Protein AF-A0A8K0IMP9-F1 (afdb_monomer_lite)

Sequence (56 aa):
MASNPTVYFDITIGGAPAGRIVMVLFADVTPKTAENFRAPCTGEKGFGRSGKPLHY

Organism: Cocos nucifera (NCBI:txid13894)

InterPro domains:
  IPR002130 Cyclophilin-type peptidyl-prolyl cis-trans isomerase domain [PF00160] (8-42)
  IPR002130 Cyclophilin-type peptidyl-prolyl cis-trans isomerase domain [PS50072] (8-56)
  IPR029000 Cyclophilin-like domain superfamily [G3DSA:2.40.100.10] (1-56)
  IPR029000 Cyclophilin-like domain superfamily [SSF50891] (3-56)

Foldseek 3Di:
DDAFDKAKDFDDDPNHTPGMDIDTHPCVVVVVVSCLVVCQRVQPVAADPVRHRSHD

Radius of gyration: 13.39 Å; chains: 1; bounding box: 35×18×32 Å

Structure (mmCIF, N/CA/C/O backbone):
data_AF-A0A8K0IMP9-F1
#
_entry.id   AF-A0A8K0IMP9-F1
#
loop_
_atom_site.group_PDB
_atom_site.id
_atom_site.type_symbol
_atom_site.label_atom_id
_atom_site.label_alt_id
_atom_site.label_comp_id
_atom_site.label_asym_id
_atom_site.label_entity_id
_atom_site.label_seq_id
_atom_site.pdbx_PDB_ins_code
_atom_site.Cartn_x
_atom_site.Cartn_y
_atom_site.Cartn_z
_atom_site.occupancy
_atom_site.B_iso_or_equiv
_atom_site.auth_seq_id
_atom_site.auth_comp_id
_atom_site.auth_asym_id
_atom_site.auth_atom_id
_atom_site.pdbx_PDB_model_num
ATOM 1 N N . MET A 1 1 ? -22.884 3.029 6.633 1.00 50.81 1 MET A N 1
ATOM 2 C CA . MET A 1 1 ? -21.601 2.303 6.751 1.00 50.81 1 MET A CA 1
ATOM 3 C C . MET A 1 1 ? -20.651 2.935 5.754 1.00 50.81 1 MET A C 1
ATOM 5 O O . MET A 1 1 ? -21.074 3.153 4.627 1.00 50.81 1 MET A O 1
ATOM 9 N N . ALA A 1 2 ? -19.453 3.341 6.174 1.00 62.81 2 ALA A N 1
ATOM 10 C CA . ALA A 1 2 ? -18.468 3.879 5.235 1.00 62.81 2 ALA A CA 1
ATOM 11 C C . ALA A 1 2 ? -18.137 2.804 4.186 1.00 62.81 2 ALA A C 1
ATOM 13 O O . ALA A 1 2 ? -18.030 1.630 4.537 1.00 62.81 2 ALA A O 1
ATOM 14 N N . SER A 1 3 ? -18.043 3.185 2.913 1.00 86.88 3 SER A N 1
ATOM 15 C CA . SER A 1 3 ? -17.656 2.266 1.844 1.00 86.88 3 SER A CA 1
ATOM 16 C C . SER A 1 3 ? -16.194 1.841 2.003 1.00 86.88 3 SER A C 1
ATOM 18 O O . SER A 1 3 ? -15.353 2.616 2.461 1.00 86.88 3 SER A O 1
ATOM 20 N N . ASN A 1 4 ? -15.893 0.600 1.620 1.00 96.00 4 ASN A N 1
ATOM 21 C CA . ASN A 1 4 ? -14.540 0.059 1.678 1.00 96.00 4 ASN A CA 1
ATOM 22 C C . ASN A 1 4 ? -13.596 0.830 0.729 1.00 96.00 4 ASN A C 1
ATOM 24 O O . ASN A 1 4 ? -13.917 0.963 -0.457 1.00 96.00 4 ASN A O 1
ATOM 28 N N . PRO A 1 5 ? -12.450 1.355 1.214 1.00 96.06 5 PRO A N 1
ATOM 29 C CA . PRO A 1 5 ? -11.517 2.114 0.386 1.00 96.06 5 PRO A CA 1
ATOM 30 C C . PRO A 1 5 ? -10.932 1.267 -0.743 1.00 96.06 5 PRO A C 1
ATOM 32 O O . PRO A 1 5 ? -10.655 0.085 -0.557 1.00 96.06 5 PRO A O 1
ATOM 35 N N . THR A 1 6 ? -10.674 1.891 -1.891 1.00 96.94 6 THR A N 1
ATOM 36 C CA . THR A 1 6 ? -9.905 1.284 -2.985 1.00 96.94 6 THR A CA 1
ATOM 37 C C . THR A 1 6 ? -8.584 2.025 -3.146 1.00 96.94 6 THR A C 1
ATOM 39 O O . THR A 1 6 ? -8.568 3.254 -3.183 1.00 96.94 6 THR A O 1
ATOM 42 N N . VAL A 1 7 ? -7.484 1.283 -3.244 1.00 97.00 7 VAL A N 1
ATOM 43 C CA . VAL A 1 7 ? -6.127 1.800 -3.478 1.00 97.00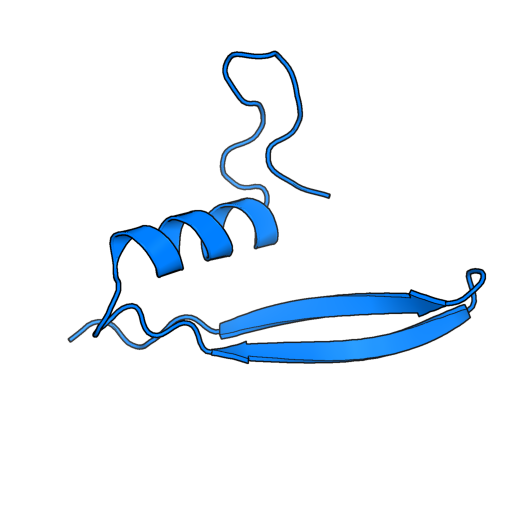 7 VAL A CA 1
ATOM 44 C C . VAL A 1 7 ? -5.479 1.053 -4.639 1.00 97.00 7 VAL A C 1
ATOM 46 O O . VAL A 1 7 ? -6.006 0.037 -5.102 1.00 97.00 7 VAL A O 1
ATOM 49 N N . TYR A 1 8 ? -4.345 1.546 -5.132 1.00 97.19 8 TYR A N 1
ATOM 50 C CA . TYR A 1 8 ? -3.637 0.899 -6.228 1.00 97.19 8 TYR A CA 1
ATOM 51 C C . TYR A 1 8 ? -2.122 1.024 -6.109 1.00 97.19 8 TYR A C 1
ATOM 53 O O . TYR A 1 8 ? -1.617 1.951 -5.482 1.00 97.19 8 TYR A O 1
ATOM 61 N N . PHE A 1 9 ? -1.422 0.108 -6.775 1.00 96.94 9 PHE A N 1
ATOM 62 C CA . PHE A 1 9 ? 0.006 0.207 -7.051 1.00 96.94 9 PHE A CA 1
ATOM 63 C C . PHE A 1 9 ? 0.241 0.177 -8.554 1.00 96.94 9 PHE A C 1
ATOM 65 O O . PHE A 1 9 ? -0.276 -0.707 -9.239 1.00 96.94 9 PHE A O 1
ATOM 72 N N . ASP A 1 10 ? 1.049 1.111 -9.045 1.00 96.81 10 ASP A N 1
ATOM 73 C CA . ASP A 1 10 ? 1.640 1.033 -10.377 1.00 96.81 10 ASP A CA 1
ATOM 74 C C . ASP A 1 10 ? 2.982 0.308 -10.258 1.00 96.81 10 ASP A C 1
ATOM 76 O O . ASP A 1 10 ? 3.882 0.751 -9.546 1.00 96.81 10 ASP A O 1
ATOM 80 N N . ILE A 1 11 ? 3.099 -0.851 -10.905 1.00 97.25 11 ILE A N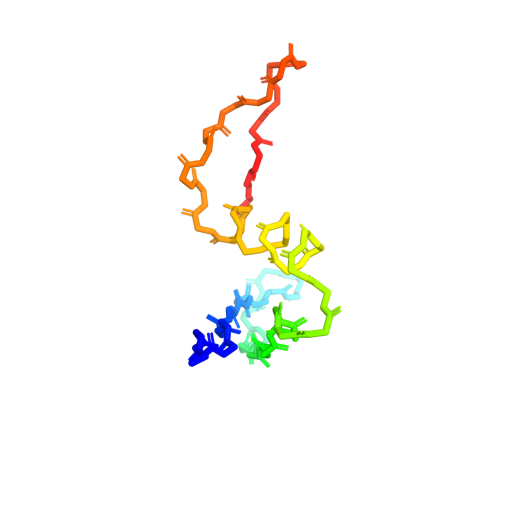 1
ATOM 81 C CA . ILE A 1 11 ? 4.244 -1.750 -10.745 1.00 97.25 11 ILE A CA 1
ATOM 82 C C . ILE A 1 11 ? 5.199 -1.591 -11.925 1.00 97.25 11 ILE A C 1
ATOM 84 O O . ILE A 1 11 ? 4.779 -1.513 -13.081 1.00 97.25 11 ILE A O 1
ATOM 88 N N . THR A 1 12 ? 6.501 -1.613 -11.637 1.00 97.31 12 THR A N 1
ATOM 89 C CA . THR A 1 12 ? 7.559 -1.767 -12.641 1.00 97.31 12 THR A CA 1
ATOM 90 C C . THR A 1 12 ? 8.396 -3.014 -12.345 1.00 97.31 12 THR A C 1
ATOM 92 O O . THR A 1 12 ? 8.613 -3.360 -11.184 1.00 97.31 12 THR A O 1
ATOM 95 N N . ILE A 1 13 ? 8.862 -3.709 -13.386 1.00 97.38 13 ILE A N 1
ATOM 96 C CA . ILE A 1 13 ? 9.754 -4.875 -13.290 1.00 97.38 13 ILE A CA 1
ATOM 97 C C . ILE A 1 13 ? 10.957 -4.596 -14.192 1.00 97.38 13 ILE A C 1
ATOM 99 O O . ILE A 1 13 ? 10.804 -4.402 -15.395 1.00 97.38 13 ILE A O 1
ATOM 103 N N . GLY A 1 14 ? 12.156 -4.504 -13.609 1.00 96.88 14 GLY A N 1
ATOM 104 C CA . GLY A 1 14 ? 13.355 -4.096 -14.354 1.00 96.88 14 GLY A CA 1
ATOM 105 C C . GLY A 1 14 ? 13.260 -2.681 -14.945 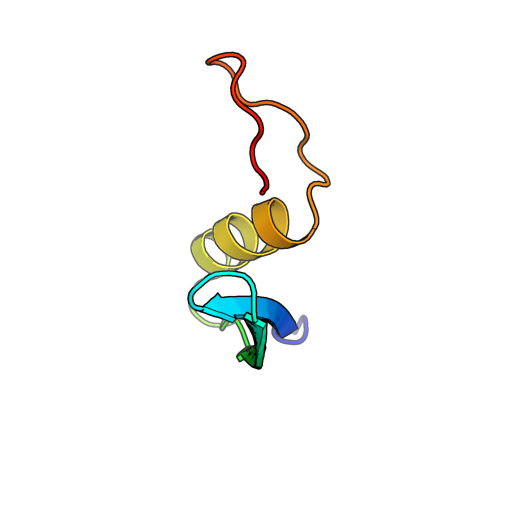1.00 96.88 14 GLY A C 1
ATOM 106 O O . GLY A 1 14 ? 13.844 -2.414 -15.988 1.00 96.88 14 GLY A O 1
ATOM 107 N N . GLY A 1 15 ? 12.479 -1.791 -14.320 1.00 95.25 15 GLY A N 1
ATOM 108 C CA . GLY A 1 15 ? 12.213 -0.434 -14.815 1.00 95.25 15 GLY A CA 1
ATOM 109 C C . GLY A 1 15 ? 11.147 -0.344 -15.914 1.00 95.25 15 GLY A C 1
ATOM 110 O O . GLY A 1 15 ? 10.720 0.758 -16.247 1.00 95.25 15 GLY A O 1
ATOM 111 N N . ALA A 1 16 ? 10.666 -1.472 -16.445 1.00 97.19 16 ALA A N 1
ATOM 112 C CA . ALA A 1 16 ? 9.569 -1.494 -17.407 1.00 97.19 16 ALA A CA 1
ATOM 113 C C . ALA A 1 16 ? 8.206 -1.529 -16.686 1.00 97.19 16 ALA A C 1
ATOM 115 O O . ALA A 1 16 ? 8.058 -2.299 -15.731 1.00 97.19 16 ALA A O 1
ATOM 116 N N . PRO A 1 17 ? 7.196 -0.747 -17.116 1.00 97.81 17 PRO A N 1
ATOM 117 C CA . PRO A 1 17 ? 5.845 -0.820 -16.560 1.00 97.81 17 PRO A CA 1
ATOM 118 C C . PRO A 1 17 ? 5.241 -2.224 -16.697 1.00 97.81 17 PRO A C 1
ATOM 120 O O . PRO A 1 17 ? 5.189 -2.777 -17.793 1.00 97.81 17 PRO A O 1
ATOM 123 N N . ALA A 1 18 ? 4.754 -2.781 -15.589 1.00 97.88 18 ALA A N 1
ATOM 124 C CA . ALA A 1 18 ? 4.109 -4.096 -15.521 1.00 97.88 18 ALA A CA 1
ATOM 125 C C . ALA A 1 18 ? 2.583 -4.009 -15.320 1.00 97.88 18 ALA A C 1
ATOM 127 O O . ALA A 1 18 ? 1.895 -5.028 -15.337 1.00 97.88 18 ALA A O 1
ATOM 128 N N . GLY A 1 19 ? 2.052 -2.795 -15.151 1.00 97.81 19 GLY A N 1
ATOM 129 C CA . GLY A 1 19 ? 0.624 -2.525 -15.004 1.00 97.81 19 GLY A CA 1
ATOM 130 C C . GLY A 1 19 ? 0.231 -2.086 -13.596 1.00 97.81 19 GLY A C 1
ATOM 131 O O . GLY A 1 19 ? 1.080 -1.762 -12.764 1.00 97.81 19 GLY A O 1
ATOM 132 N N . ARG A 1 20 ? -1.083 -2.052 -13.351 1.00 98.00 20 ARG A N 1
ATOM 133 C CA . ARG A 1 20 ? -1.685 -1.565 -12.107 1.00 98.00 20 ARG A CA 1
ATOM 134 C C . ARG A 1 20 ? -2.381 -2.686 -11.349 1.00 98.00 20 ARG A C 1
ATOM 136 O O . ARG A 1 20 ? -3.233 -3.374 -11.906 1.00 98.00 20 ARG A O 1
ATOM 143 N N . ILE A 1 21 ? -2.084 -2.801 -10.059 1.00 98.06 21 ILE A N 1
ATOM 144 C CA . ILE A 1 21 ? -2.830 -3.646 -9.122 1.00 98.06 21 ILE A CA 1
ATOM 145 C C . ILE A 1 21 ? -3.822 -2.755 -8.383 1.00 98.06 21 ILE A C 1
ATOM 147 O O . ILE A 1 21 ? -3.415 -1.768 -7.779 1.00 98.06 21 ILE A O 1
ATOM 151 N N . VAL A 1 22 ? -5.108 -3.102 -8.414 1.00 97.75 22 VAL A N 1
ATOM 152 C CA . VAL A 1 22 ? -6.174 -2.390 -7.693 1.00 97.75 22 VAL A CA 1
ATOM 153 C C . VAL A 1 22 ? -6.677 -3.274 -6.557 1.00 97.75 22 VAL A C 1
ATOM 155 O O . VAL A 1 22 ? -6.960 -4.452 -6.769 1.00 97.75 22 VAL A O 1
ATOM 158 N N . MET A 1 23 ? -6.776 -2.717 -5.351 1.00 97.69 23 MET A N 1
ATOM 159 C CA . MET A 1 23 ? -7.127 -3.450 -4.133 1.00 97.69 23 MET A CA 1
ATOM 160 C C . MET A 1 23 ? -8.245 -2.734 -3.384 1.00 97.69 23 MET A C 1
ATOM 162 O O . MET A 1 23 ? -8.173 -1.525 -3.165 1.00 97.69 23 MET A O 1
ATOM 166 N N . VAL A 1 24 ? -9.243 -3.495 -2.937 1.00 97.88 24 VAL A N 1
ATOM 167 C CA . VAL A 1 24 ? -10.272 -3.025 -2.003 1.00 9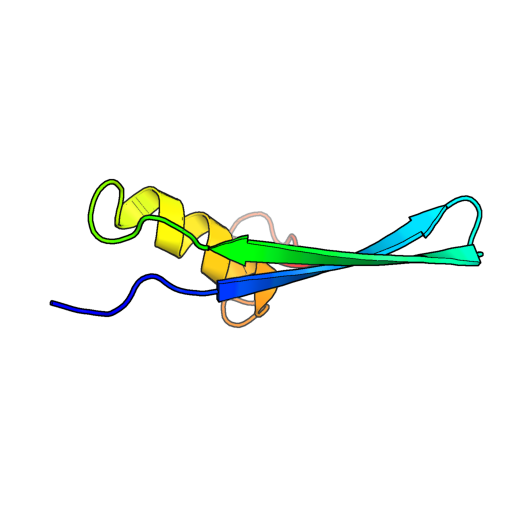7.88 24 VAL A CA 1
ATOM 168 C C . VAL A 1 24 ? -9.862 -3.424 -0.589 1.00 97.88 24 VAL A C 1
ATOM 170 O O . VAL A 1 24 ? -9.525 -4.580 -0.341 1.00 97.88 24 VAL A O 1
ATOM 173 N N . LEU A 1 25 ? -9.887 -2.473 0.341 1.00 97.50 25 LEU A N 1
ATOM 174 C CA . LEU A 1 25 ? -9.544 -2.687 1.743 1.00 97.50 25 LEU A CA 1
A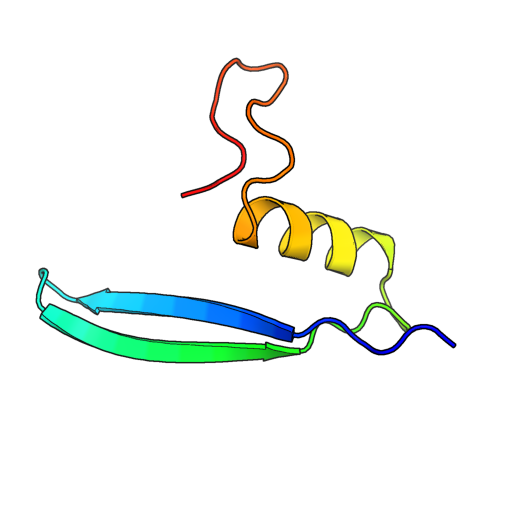TOM 175 C C . LEU A 1 25 ? -10.824 -2.886 2.557 1.00 97.50 25 LEU A C 1
ATOM 177 O O . LEU A 1 25 ? -11.691 -2.015 2.562 1.00 97.50 25 LEU A O 1
ATOM 181 N N . PHE A 1 26 ? -10.937 -4.006 3.271 1.00 96.88 26 PHE A N 1
ATOM 182 C CA . PHE A 1 26 ? -12.102 -4.322 4.107 1.00 96.88 26 PHE A CA 1
ATOM 183 C C . PHE A 1 26 ? -12.082 -3.521 5.416 1.00 96.88 26 PHE A C 1
ATOM 185 O O . PHE A 1 26 ? -11.726 -4.037 6.480 1.00 96.88 26 PHE A O 1
ATOM 192 N N . ALA A 1 27 ? -12.406 -2.230 5.331 1.00 96.75 27 ALA A N 1
ATOM 193 C CA . ALA A 1 27 ? -12.484 -1.321 6.472 1.00 96.75 27 ALA A CA 1
ATOM 194 C C . ALA A 1 27 ? -13.694 -1.613 7.370 1.00 96.75 27 ALA A C 1
ATOM 196 O O . ALA A 1 27 ? -13.647 -1.339 8.567 1.00 96.75 27 ALA A O 1
ATOM 197 N N . ASP A 1 28 ? -14.747 -2.201 6.810 1.00 95.62 28 ASP A N 1
ATOM 198 C CA . ASP A 1 28 ? -15.897 -2.724 7.546 1.00 95.62 28 ASP A CA 1
ATOM 199 C C . ASP A 1 28 ? -15.532 -3.889 8.481 1.00 95.62 28 ASP A C 1
ATOM 201 O O . ASP A 1 28 ? -16.077 -3.984 9.580 1.00 95.62 28 ASP A O 1
ATOM 205 N N . VAL A 1 29 ? -14.577 -4.734 8.084 1.00 96.56 29 VAL A N 1
ATOM 206 C CA . VAL A 1 29 ? -14.101 -5.870 8.894 1.00 96.56 29 VAL A CA 1
ATOM 207 C C . VAL A 1 29 ? -12.884 -5.495 9.748 1.00 96.56 29 VAL A C 1
ATOM 209 O O . VAL A 1 29 ? -12.792 -5.862 10.919 1.00 96.56 29 VAL A O 1
ATOM 212 N N . THR A 1 30 ? -11.930 -4.757 9.174 1.00 96.69 30 THR A N 1
ATOM 213 C CA . THR A 1 30 ? -10.618 -4.458 9.777 1.00 96.69 30 THR A CA 1
ATOM 214 C C . THR A 1 30 ? -10.257 -2.968 9.676 1.00 96.69 30 THR A C 1
ATOM 216 O O . THR A 1 30 ? -9.280 -2.597 9.020 1.00 96.69 30 THR A O 1
ATOM 219 N N . PRO A 1 31 ? -10.991 -2.072 10.360 1.00 96.12 31 PRO A N 1
ATOM 220 C CA . PRO A 1 31 ? -10.896 -0.625 10.135 1.00 96.12 31 PRO A CA 1
ATOM 221 C C . PRO A 1 31 ? -9.493 -0.053 10.370 1.00 96.12 31 PRO A C 1
ATOM 223 O O . PRO A 1 31 ? -9.002 0.745 9.577 1.00 96.12 31 PRO A O 1
ATOM 226 N N . LYS A 1 32 ? -8.807 -0.490 11.434 1.00 96.75 32 LYS A N 1
ATOM 227 C CA . LYS A 1 32 ? -7.458 0.002 11.766 1.00 96.75 32 LYS A CA 1
ATOM 228 C C . LYS A 1 32 ? -6.410 -0.452 10.751 1.00 96.75 32 LYS A C 1
ATOM 230 O O . LYS A 1 32 ? -5.528 0.322 10.398 1.00 96.75 32 LYS A O 1
ATOM 235 N N . THR A 1 33 ? -6.513 -1.693 10.281 1.00 96.81 33 THR A N 1
ATOM 236 C CA . THR A 1 33 ? -5.587 -2.255 9.292 1.00 96.81 33 THR A CA 1
ATOM 237 C C . THR A 1 33 ? -5.800 -1.614 7.927 1.00 96.81 33 THR A C 1
ATOM 239 O O . THR A 1 33 ? -4.828 -1.221 7.287 1.00 96.81 33 THR A O 1
ATOM 242 N N . ALA A 1 34 ? -7.060 -1.445 7.514 1.00 97.12 34 ALA A N 1
ATOM 243 C CA . ALA A 1 34 ? -7.408 -0.773 6.268 1.00 97.12 34 ALA A CA 1
ATOM 244 C C . ALA A 1 34 ? -6.880 0.669 6.242 1.00 97.12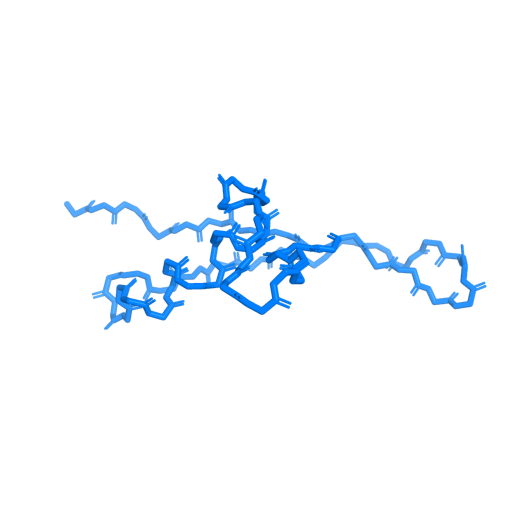 34 ALA A C 1
ATOM 246 O O . ALA A 1 34 ? -6.242 1.063 5.269 1.00 97.12 34 ALA A O 1
ATOM 247 N N . GLU A 1 35 ? -7.052 1.430 7.326 1.00 95.44 35 GLU A N 1
ATOM 248 C CA . GLU A 1 35 ? -6.536 2.802 7.407 1.00 95.44 35 GLU A CA 1
ATOM 249 C C . GLU A 1 35 ? -5.001 2.849 7.416 1.00 95.44 35 GLU A C 1
ATOM 251 O O . GLU A 1 35 ? -4.397 3.653 6.704 1.00 95.44 35 GLU A O 1
ATOM 256 N N . ASN A 1 36 ? -4.352 1.941 8.154 1.00 94.81 36 ASN A N 1
ATOM 257 C CA . ASN A 1 36 ? -2.892 1.840 8.174 1.00 94.81 36 ASN A CA 1
ATOM 258 C C . ASN A 1 36 ? -2.299 1.472 6.804 1.00 94.81 36 ASN A C 1
ATOM 260 O O . ASN A 1 36 ? -1.151 1.809 6.545 1.00 94.81 36 ASN A O 1
ATOM 264 N N . PHE A 1 37 ? -3.047 0.786 5.937 1.00 95.75 37 PHE A N 1
ATOM 265 C CA . PHE A 1 37 ? -2.605 0.477 4.575 1.00 95.75 37 PHE A CA 1
ATOM 266 C C . PHE A 1 37 ? -2.948 1.595 3.581 1.00 95.75 37 PHE A C 1
ATOM 268 O O . PHE A 1 37 ? -2.134 1.942 2.727 1.00 95.75 37 PHE A O 1
ATOM 275 N N . ARG A 1 38 ? -4.129 2.206 3.716 1.00 95.94 38 ARG A N 1
ATOM 276 C CA . ARG A 1 38 ? -4.579 3.329 2.882 1.00 95.94 38 ARG A CA 1
ATOM 277 C C . ARG A 1 38 ? -3.659 4.542 3.016 1.00 95.94 38 ARG A C 1
ATOM 279 O O . ARG A 1 38 ? -3.273 5.116 2.003 1.00 95.94 38 ARG A O 1
ATOM 286 N N . ALA A 1 39 ? -3.307 4.933 4.239 1.00 94.94 39 ALA A N 1
ATOM 287 C CA . ALA A 1 39 ? -2.556 6.163 4.483 1.00 94.94 39 ALA A CA 1
ATOM 288 C C . ALA A 1 39 ? -1.157 6.190 3.819 1.00 94.94 39 ALA A C 1
ATOM 290 O O . ALA A 1 39 ? -0.811 7.212 3.223 1.00 94.94 39 ALA A O 1
ATOM 291 N N . PRO A 1 40 ? -0.365 5.101 3.831 1.00 93.50 40 PRO A N 1
ATOM 292 C CA . PRO A 1 40 ? 0.866 5.034 3.052 1.00 93.50 40 PRO A CA 1
ATOM 293 C C . PRO A 1 40 ? 0.673 5.110 1.541 1.00 93.50 40 PRO A C 1
ATOM 295 O O . PRO A 1 40 ? 1.514 5.688 0.861 1.00 93.50 40 PRO A O 1
ATOM 298 N N . CYS A 1 41 ? -0.437 4.582 1.014 1.00 94.75 41 CYS A N 1
ATOM 299 C CA . CYS A 1 41 ? -0.734 4.654 -0.418 1.00 94.75 41 CYS A CA 1
ATOM 300 C C . CYS A 1 41 ? -1.019 6.092 -0.889 1.00 94.75 41 CYS A C 1
ATOM 302 O O . CYS A 1 41 ? -0.787 6.405 -2.051 1.00 94.75 41 CYS A O 1
ATOM 304 N N . THR A 1 42 ? -1.541 6.965 -0.017 1.00 93.31 42 THR A N 1
ATOM 305 C CA . THR A 1 42 ? -1.827 8.374 -0.354 1.00 93.31 42 THR A CA 1
ATOM 306 C C . THR A 1 42 ? -0.685 9.324 -0.001 1.00 93.31 42 THR A C 1
ATOM 308 O O . THR A 1 42 ? -0.666 10.458 -0.473 1.00 93.31 42 THR A O 1
ATOM 311 N N . GLY A 1 43 ? 0.236 8.905 0.871 1.00 91.81 43 GLY A N 1
ATOM 312 C CA . GLY A 1 43 ? 1.322 9.746 1.381 1.00 91.81 43 GLY A CA 1
ATOM 313 C C . GLY A 1 43 ? 0.897 10.854 2.344 1.00 91.81 43 GLY A C 1
ATOM 314 O O . GLY A 1 43 ? 1.740 11.615 2.817 1.00 91.81 43 GLY A O 1
ATOM 315 N N . GLU A 1 44 ? -0.380 10.917 2.723 1.00 93.25 44 GLU A N 1
ATOM 316 C CA . GLU A 1 44 ? -0.950 12.033 3.493 1.00 93.25 44 GLU A CA 1
ATOM 317 C C . GLU A 1 44 ? -0.359 12.206 4.903 1.00 93.25 44 GLU A C 1
ATOM 319 O O . GLU A 1 44 ? -0.506 13.262 5.515 1.00 93.25 44 GLU A O 1
ATOM 324 N N . LYS A 1 45 ? 0.293 11.169 5.447 1.00 90.69 45 LYS A N 1
ATOM 325 C CA . LYS A 1 45 ? 0.879 11.189 6.799 1.00 90.69 45 LYS A CA 1
ATOM 326 C C . LYS A 1 45 ? 2.335 11.658 6.829 1.00 90.69 45 LYS A C 1
ATOM 328 O O . LYS A 1 45 ? 2.890 11.792 7.917 1.00 90.69 45 LYS A O 1
ATOM 333 N N . GLY A 1 46 ? 2.955 11.918 5.676 1.00 91.81 46 GLY A N 1
ATOM 334 C CA . GLY A 1 46 ? 4.315 12.454 5.602 1.00 91.81 46 GLY A CA 1
ATOM 335 C C . GLY A 1 46 ? 5.364 11.513 6.203 1.00 91.81 46 GLY A C 1
ATOM 336 O O . GLY A 1 46 ? 5.591 10.424 5.676 1.00 91.81 46 GLY A O 1
ATOM 337 N N . PHE A 1 47 ? 6.018 11.941 7.287 1.00 92.06 47 PHE A N 1
ATOM 338 C CA . PHE A 1 47 ? 7.144 11.246 7.918 1.00 92.06 47 PHE A CA 1
ATOM 339 C C . PHE A 1 47 ? 6.773 10.644 9.276 1.00 92.06 47 PHE A C 1
ATOM 341 O O . PHE A 1 47 ? 6.074 11.250 10.088 1.00 92.06 47 PHE A O 1
ATOM 348 N N . GLY A 1 48 ? 7.292 9.448 9.542 1.00 90.00 48 GLY A N 1
ATOM 349 C CA . GLY A 1 48 ? 7.159 8.784 10.831 1.00 90.00 48 GLY A CA 1
ATOM 350 C C . GLY A 1 48 ? 8.130 9.337 11.875 1.00 90.00 48 GLY A C 1
ATOM 351 O O . GLY A 1 48 ? 9.075 10.060 11.570 1.00 90.00 48 GLY A O 1
ATOM 352 N N . ARG A 1 49 ? 7.951 8.914 13.131 1.00 92.06 49 ARG A N 1
ATOM 353 C CA . ARG A 1 49 ? 8.819 9.311 14.261 1.00 92.06 49 ARG A CA 1
ATOM 354 C C . ARG A 1 49 ? 10.297 8.950 14.073 1.00 92.06 49 ARG A C 1
ATOM 356 O O . ARG A 1 49 ? 11.152 9.568 14.688 1.00 92.06 49 ARG A O 1
ATOM 363 N N . SER A 1 50 ? 10.592 7.959 13.236 1.00 91.31 50 SER A N 1
ATOM 364 C CA . SER A 1 50 ? 11.955 7.560 12.867 1.00 91.31 50 SER A CA 1
ATOM 365 C C . SER A 1 50 ? 12.584 8.445 11.782 1.00 91.31 50 SER A C 1
ATOM 367 O O . SER A 1 50 ? 13.675 8.134 11.312 1.00 91.31 50 SER A O 1
ATOM 369 N N . GLY A 1 51 ? 11.893 9.499 11.334 1.00 91.19 51 GLY A N 1
ATOM 370 C CA . GLY A 1 51 ? 12.333 10.368 10.241 1.00 91.19 51 GLY A CA 1
ATOM 371 C C . GLY A 1 51 ? 12.211 9.738 8.852 1.00 91.19 51 GLY A C 1
ATOM 372 O O . GLY A 1 51 ? 12.649 10.336 7.875 1.00 91.19 51 GLY A O 1
ATOM 373 N N . LYS A 1 52 ? 11.627 8.538 8.734 1.00 90.94 52 LYS A N 1
ATOM 374 C CA . LYS A 1 52 ? 11.410 7.871 7.443 1.00 90.94 52 LYS A CA 1
ATOM 375 C C . LYS A 1 52 ? 10.065 8.279 6.825 1.00 90.94 52 LYS A C 1
ATOM 377 O O . LYS A 1 52 ? 9.095 8.411 7.581 1.00 90.94 52 LYS A O 1
ATOM 382 N N . PRO A 1 53 ? 9.979 8.446 5.491 1.00 88.31 53 PRO A N 1
ATOM 383 C CA . PRO A 1 53 ? 8.701 8.621 4.809 1.00 88.31 53 PRO A CA 1
ATOM 384 C C . PRO A 1 53 ? 7.771 7.447 5.112 1.00 88.31 53 PRO A C 1
ATOM 386 O O . PRO A 1 53 ? 8.205 6.297 5.164 1.00 88.31 53 PRO A O 1
ATOM 389 N N . LEU A 1 54 ? 6.490 7.738 5.308 1.00 90.50 54 LEU A N 1
ATOM 390 C CA . LEU A 1 54 ? 5.440 6.729 5.441 1.00 90.50 54 LEU A CA 1
ATOM 391 C C . LEU A 1 54 ? 4.778 6.428 4.092 1.00 90.50 54 LEU A C 1
ATOM 393 O O . LEU A 1 54 ? 3.612 6.071 4.072 1.00 90.50 54 LEU A O 1
ATOM 397 N N . HIS A 1 55 ? 5.490 6.617 2.984 1.00 86.75 55 HIS A N 1
ATOM 398 C CA . HIS A 1 55 ? 5.019 6.400 1.617 1.00 86.75 55 HIS A CA 1
ATOM 399 C C . HIS A 1 55 ? 6.202 6.145 0.682 1.00 86.75 55 HIS A C 1
ATOM 401 O O . HIS A 1 55 ? 7.345 6.446 1.043 1.00 86.75 55 HIS A O 1
ATOM 407 N N . TYR A 1 56 ? 5.905 5.595 -0.495 1.00 76.94 56 TYR A N 1
ATOM 408 C CA . TYR A 1 56 ? 6.862 5.266 -1.550 1.00 76.94 56 TYR A CA 1
ATOM 409 C C . TYR A 1 56 ? 6.304 5.636 -2.918 1.00 76.94 56 TYR A C 1
ATOM 411 O O . TYR A 1 56 ? 5.066 5.543 -3.076 1.00 76.94 56 TYR A O 1
#

Secondary structure (DSSP, 8-state):
-PPPPEEEEEEEETTEEEEEEEEE--TTT-HHHHHHHHHHHHTTT-B-TTS-BS--

pLDDT: mean 93.29, std 8.05, range [50.81, 98.06]